Protein AF-A0A356B2H7-F1 (afdb_monomer_lite)

Structure (mmCIF, N/CA/C/O backbone):
data_AF-A0A356B2H7-F1
#
_entry.id   AF-A0A356B2H7-F1
#
loop_
_atom_site.group_PDB
_atom_site.id
_atom_site.type_symbol
_atom_site.label_atom_id
_atom_site.label_alt_id
_atom_site.label_comp_id
_atom_site.label_asym_id
_atom_site.label_entity_id
_atom_site.label_seq_id
_atom_site.pdbx_PDB_ins_code
_atom_site.Cartn_x
_atom_site.Cartn_y
_atom_site.Cartn_z
_atom_site.occupancy
_atom_site.B_iso_or_equiv
_atom_site.auth_seq_id
_atom_site.auth_comp_id
_atom_site.auth_asym_id
_atom_site.auth_atom_id
_atom_site.pdbx_PDB_model_num
ATOM 1 N N . GLY A 1 1 ? 21.025 -0.363 -4.704 1.00 80.44 1 GLY A N 1
ATOM 2 C CA . GLY A 1 1 ? 19.634 -0.615 -4.268 1.00 80.44 1 GLY A CA 1
ATOM 3 C C . GLY A 1 1 ? 19.341 -2.093 -4.414 1.00 80.44 1 GLY A C 1
ATOM 4 O O . GLY A 1 1 ? 20.233 -2.817 -4.828 1.00 80.44 1 GLY A O 1
ATOM 5 N N . TYR A 1 2 ? 18.133 -2.551 -4.092 1.00 89.75 2 TYR A N 1
ATOM 6 C CA . TYR A 1 2 ? 17.723 -3.917 -4.441 1.00 89.75 2 TYR A CA 1
ATOM 7 C C . TYR A 1 2 ? 17.560 -4.064 -5.965 1.00 89.75 2 TYR A C 1
ATOM 9 O O . TYR A 1 2 ? 17.313 -3.072 -6.653 1.00 89.75 2 TYR A O 1
ATOM 17 N N . PHE A 1 3 ? 17.675 -5.297 -6.470 1.00 90.69 3 PHE A N 1
ATOM 18 C CA . PHE A 1 3 ? 17.403 -5.687 -7.864 1.00 90.69 3 PHE A CA 1
ATOM 19 C C . PHE A 1 3 ? 18.197 -4.943 -8.955 1.00 90.69 3 PHE A C 1
ATOM 21 O O . PHE A 1 3 ? 17.818 -5.018 -10.118 1.00 90.69 3 PHE A O 1
ATOM 28 N N . ASP A 1 4 ? 19.250 -4.195 -8.609 1.00 91.06 4 ASP A N 1
ATOM 29 C CA . ASP A 1 4 ? 20.078 -3.418 -9.549 1.00 91.06 4 ASP A CA 1
ATOM 30 C C . ASP A 1 4 ? 19.270 -2.550 -10.540 1.00 91.06 4 ASP A C 1
ATOM 32 O O . ASP A 1 4 ? 19.646 -2.355 -11.692 1.00 91.06 4 ASP A O 1
ATOM 36 N N . GLY A 1 5 ? 18.117 -2.035 -10.092 1.00 86.38 5 GLY A N 1
ATOM 37 C CA . GLY A 1 5 ? 17.196 -1.239 -10.916 1.00 86.38 5 GLY A CA 1
ATOM 38 C C . GLY A 1 5 ? 16.262 -2.052 -11.823 1.00 86.38 5 GLY A C 1
ATOM 39 O O . GLY A 1 5 ? 15.356 -1.483 -12.421 1.00 86.38 5 GLY A O 1
ATOM 40 N N . SER A 1 6 ? 16.422 -3.374 -11.883 1.00 92.00 6 SER A N 1
ATOM 41 C CA . SER A 1 6 ? 15.605 -4.302 -12.673 1.00 92.00 6 SER A CA 1
ATOM 42 C C . SER A 1 6 ? 14.667 -5.108 -11.774 1.00 92.00 6 SER A C 1
ATOM 44 O O . SER A 1 6 ? 14.865 -6.300 -11.537 1.00 92.00 6 SER A O 1
ATOM 46 N N . VAL A 1 7 ? 13.643 -4.450 -11.230 1.00 95.38 7 VAL A N 1
ATOM 47 C CA . VAL A 1 7 ? 12.699 -5.091 -10.303 1.00 95.38 7 VAL A CA 1
ATOM 48 C C . VAL A 1 7 ? 11.801 -6.095 -11.050 1.00 95.38 7 VAL A C 1
ATOM 50 O O . VAL A 1 7 ? 11.097 -5.692 -11.979 1.00 95.38 7 VAL A O 1
ATOM 53 N N . PRO A 1 8 ? 11.772 -7.386 -10.658 1.00 96.50 8 PRO A N 1
ATOM 54 C CA . PRO A 1 8 ? 10.943 -8.391 -11.323 1.00 96.50 8 PRO A CA 1
ATOM 55 C C . PRO A 1 8 ? 9.443 -8.101 -11.200 1.00 96.50 8 PRO A C 1
ATOM 57 O O . PRO A 1 8 ? 8.969 -7.657 -10.157 1.00 96.50 8 PRO A O 1
ATOM 60 N N . MET A 1 9 ? 8.658 -8.446 -12.224 1.00 96.62 9 MET A N 1
ATOM 61 C CA . MET A 1 9 ? 7.196 -8.273 -12.187 1.00 96.62 9 MET A CA 1
ATOM 62 C C . MET A 1 9 ? 6.526 -9.063 -11.051 1.00 96.62 9 MET A C 1
ATOM 64 O O . MET A 1 9 ? 5.548 -8.604 -10.465 1.00 96.62 9 MET A O 1
ATOM 68 N N . ASP A 1 10 ? 7.068 -10.225 -10.691 1.00 97.81 10 ASP A N 1
ATOM 69 C CA . ASP A 1 10 ? 6.521 -11.025 -9.592 1.00 97.81 10 ASP A CA 1
ATOM 70 C C . ASP A 1 10 ? 6.704 -10.348 -8.231 1.00 97.81 10 ASP A C 1
ATOM 72 O O . ASP A 1 10 ? 5.831 -10.467 -7.374 1.00 97.81 10 ASP A O 1
ATOM 76 N N . PHE A 1 11 ? 7.769 -9.557 -8.052 1.00 97.31 11 PHE A N 1
ATOM 77 C CA . PHE A 1 11 ? 7.911 -8.716 -6.865 1.00 97.31 11 PHE A CA 1
ATOM 78 C C . PHE A 1 11 ? 6.777 -7.690 -6.789 1.00 97.31 11 PHE A C 1
ATOM 80 O O . PHE A 1 11 ? 6.158 -7.558 -5.739 1.00 97.31 11 PHE A O 1
ATOM 87 N N . TRP A 1 12 ? 6.458 -7.010 -7.895 1.00 96.88 12 TRP A N 1
ATOM 88 C CA . TRP A 1 12 ? 5.378 -6.017 -7.937 1.00 96.88 12 TRP A CA 1
ATOM 89 C C . TRP A 1 12 ? 4.011 -6.625 -7.643 1.00 96.88 12 TRP A C 1
ATOM 91 O O . TRP A 1 12 ? 3.254 -6.093 -6.836 1.00 96.88 12 TRP A O 1
ATOM 101 N N . ARG A 1 13 ? 3.714 -7.786 -8.234 1.00 97.75 13 ARG A N 1
ATOM 102 C CA . ARG A 1 13 ? 2.465 -8.517 -7.973 1.00 97.75 13 ARG A CA 1
ATOM 103 C C . ARG A 1 13 ? 2.344 -8.937 -6.512 1.00 97.75 13 ARG A C 1
ATOM 105 O O . ARG A 1 13 ? 1.284 -8.764 -5.915 1.00 97.75 13 ARG A O 1
ATOM 112 N N . LEU A 1 14 ? 3.425 -9.463 -5.933 1.00 98.12 14 LEU A N 1
ATOM 113 C CA . LEU A 1 14 ? 3.452 -9.819 -4.518 1.00 98.12 14 LEU A CA 1
ATOM 114 C C . LEU A 1 14 ? 3.285 -8.573 -3.649 1.00 98.12 14 LEU A C 1
ATOM 116 O O . LEU A 1 14 ? 2.429 -8.559 -2.773 1.00 98.12 14 LEU A O 1
ATOM 120 N N . LEU A 1 15 ? 4.028 -7.503 -3.917 1.00 97.50 15 LEU A N 1
ATOM 121 C CA . LEU A 1 15 ? 3.930 -6.257 -3.165 1.00 97.50 15 LEU A CA 1
ATOM 122 C C . LEU A 1 15 ? 2.504 -5.683 -3.187 1.00 97.50 15 LEU A C 1
ATOM 124 O O . LEU A 1 15 ? 1.983 -5.323 -2.130 1.00 97.50 15 LEU A O 1
ATOM 128 N N . ALA A 1 16 ? 1.854 -5.667 -4.354 1.00 97.75 16 ALA A N 1
ATOM 129 C CA . ALA A 1 16 ? 0.463 -5.245 -4.499 1.00 97.75 16 ALA A CA 1
ATOM 130 C C . ALA A 1 16 ? -0.486 -6.108 -3.648 1.00 97.75 16 ALA A C 1
ATOM 132 O O . ALA A 1 16 ? -1.353 -5.568 -2.960 1.00 97.75 16 ALA A O 1
ATOM 133 N N . LEU A 1 17 ? -0.292 -7.433 -3.626 1.00 97.56 17 LEU A N 1
ATOM 134 C CA . LEU A 1 17 ? -1.061 -8.349 -2.779 1.00 97.56 17 LEU A CA 1
ATOM 135 C C . LEU A 1 17 ? -0.856 -8.059 -1.283 1.00 97.56 17 LEU A C 1
ATOM 137 O O . LEU A 1 17 ? -1.834 -7.936 -0.545 1.00 97.56 17 LEU A O 1
ATOM 141 N N . TYR A 1 18 ? 0.395 -7.925 -0.835 1.00 97.94 18 TYR A N 1
ATOM 142 C CA . TYR A 1 18 ? 0.725 -7.656 0.568 1.00 97.94 18 TYR A CA 1
ATOM 143 C C . TYR A 1 18 ? 0.146 -6.321 1.039 1.00 97.94 18 TYR A C 1
ATOM 145 O O . TYR A 1 18 ? -0.468 -6.260 2.105 1.00 97.94 18 TYR A O 1
ATOM 153 N N . ILE A 1 19 ? 0.294 -5.264 0.236 1.00 97.25 19 ILE A N 1
ATOM 154 C CA . ILE A 1 19 ? -0.257 -3.944 0.555 1.00 97.25 19 ILE A CA 1
ATOM 155 C C . ILE A 1 19 ? -1.782 -3.997 0.581 1.00 97.25 19 ILE A C 1
ATOM 157 O O . ILE A 1 19 ? -2.371 -3.550 1.559 1.00 97.25 19 ILE A O 1
ATOM 161 N N . SER A 1 20 ? -2.423 -4.614 -0.416 1.00 95.81 20 SER A N 1
ATOM 162 C CA . SER A 1 20 ? -3.885 -4.755 -0.450 1.00 95.81 20 SER A CA 1
ATOM 163 C C . SER A 1 20 ? -4.416 -5.495 0.778 1.00 95.81 20 SER A C 1
ATOM 165 O O . SER A 1 20 ? -5.377 -5.051 1.407 1.00 95.81 20 SER A O 1
ATOM 167 N N . SER A 1 21 ? -3.765 -6.599 1.156 1.00 97.00 21 SER A N 1
ATOM 168 C CA . SER A 1 21 ? -4.121 -7.383 2.340 1.00 97.00 21 SER A CA 1
ATOM 169 C C . SER A 1 21 ? -3.969 -6.573 3.625 1.00 97.00 21 SER A C 1
ATOM 171 O O . SER A 1 21 ? -4.845 -6.622 4.491 1.00 97.00 21 SER A O 1
ATOM 173 N N . ASN A 1 22 ? -2.873 -5.823 3.760 1.00 97.44 22 ASN A N 1
ATOM 174 C CA . ASN A 1 22 ? -2.644 -4.958 4.910 1.00 97.44 22 ASN A CA 1
ATOM 175 C C . ASN A 1 22 ? -3.702 -3.849 4.984 1.00 97.44 22 ASN A C 1
ATOM 177 O O . ASN A 1 22 ? -4.384 -3.731 5.994 1.00 97.44 22 ASN A O 1
ATOM 181 N N . THR A 1 23 ? -3.908 -3.111 3.891 1.00 96.25 23 THR A N 1
ATOM 182 C CA . THR A 1 23 ? -4.897 -2.031 3.789 1.00 96.25 23 THR A CA 1
ATOM 183 C C . THR A 1 23 ? -6.303 -2.505 4.152 1.00 96.25 23 THR A C 1
ATOM 185 O O . THR A 1 23 ? -6.991 -1.846 4.931 1.00 96.25 23 THR A O 1
ATOM 188 N N . LEU A 1 24 ? -6.725 -3.664 3.635 1.00 95.31 24 LEU A N 1
ATOM 189 C CA . LEU A 1 24 ? -8.031 -4.236 3.957 1.00 95.31 24 LEU A CA 1
ATOM 190 C C . LEU A 1 24 ? -8.143 -4.602 5.444 1.00 95.31 24 LEU A C 1
ATOM 192 O O . LEU A 1 24 ? -9.191 -4.391 6.048 1.00 95.31 24 LEU A O 1
ATOM 196 N N . SER A 1 25 ? -7.064 -5.121 6.034 1.00 97.56 25 SER A N 1
ATOM 197 C CA . SER A 1 25 ? -7.021 -5.547 7.440 1.00 97.56 25 SER A CA 1
ATOM 198 C C . SER A 1 25 ? -6.922 -4.375 8.424 1.00 97.56 25 SER A C 1
ATOM 200 O O . SER A 1 25 ? -7.388 -4.484 9.557 1.00 97.56 25 SER A O 1
ATOM 202 N N . SER A 1 26 ? -6.365 -3.235 8.008 1.00 97.31 26 SER A N 1
ATOM 203 C CA . SER A 1 26 ? -6.232 -2.041 8.851 1.00 97.31 26 SER A CA 1
ATOM 204 C C . SER A 1 26 ? -7.577 -1.390 9.192 1.00 97.31 26 SER A C 1
ATOM 206 O O . SER A 1 26 ? -7.728 -0.842 10.280 1.00 97.31 26 SER A O 1
ATOM 208 N N . ILE A 1 27 ? -8.580 -1.480 8.311 1.00 97.44 27 ILE A N 1
ATOM 209 C CA . ILE A 1 27 ? -9.914 -0.903 8.554 1.00 97.44 27 ILE A CA 1
ATOM 210 C C . ILE A 1 27 ? -10.620 -1.556 9.760 1.00 97.44 27 ILE A C 1
ATOM 212 O O . ILE A 1 27 ? -11.001 -0.826 10.675 1.00 97.44 27 ILE A O 1
ATOM 216 N N . PRO A 1 28 ? -10.803 -2.893 9.828 1.00 97.62 28 PRO A N 1
ATOM 217 C CA . PRO A 1 28 ? -11.409 -3.516 11.001 1.00 97.62 28 PRO A CA 1
ATOM 218 C C . PRO A 1 28 ? -10.538 -3.373 12.253 1.00 97.62 28 PRO A C 1
ATOM 220 O O . PRO A 1 28 ? -11.074 -3.270 13.354 1.00 97.62 28 PRO A O 1
ATOM 223 N N . TRP A 1 29 ? -9.211 -3.306 12.102 1.00 98.06 29 TRP A N 1
ATOM 224 C CA . TRP A 1 29 ? -8.306 -3.035 13.219 1.00 98.06 29 TRP A CA 1
ATOM 225 C C . TRP A 1 29 ? -8.551 -1.659 13.856 1.00 98.06 29 TRP A C 1
ATOM 227 O O . TRP A 1 29 ? -8.404 -1.529 15.066 1.00 98.06 29 TRP A O 1
ATOM 237 N N . ALA A 1 30 ? -8.985 -0.658 13.082 1.00 98.12 30 ALA A N 1
ATOM 238 C CA . ALA A 1 30 ? -9.279 0.687 13.579 1.00 98.12 30 ALA A CA 1
ATOM 239 C C . ALA A 1 30 ? -10.590 0.794 14.385 1.00 98.12 30 ALA A C 1
ATOM 241 O O . ALA A 1 30 ? -10.777 1.764 15.116 1.00 98.12 30 ALA A O 1
ATOM 242 N N . ILE A 1 31 ? -11.489 -0.197 14.302 1.00 98.12 31 ILE A N 1
ATOM 243 C CA . ILE A 1 31 ? -12.792 -0.188 14.995 1.00 98.12 31 ILE A CA 1
ATOM 244 C C . ILE A 1 31 ? -12.678 0.120 16.502 1.00 98.12 31 ILE A C 1
ATOM 246 O O . ILE A 1 31 ? -13.360 1.041 16.956 1.00 98.12 31 ILE A O 1
ATOM 250 N N . PRO A 1 32 ? -11.844 -0.582 17.298 1.00 98.38 32 PRO A N 1
ATOM 251 C CA . PRO A 1 32 ? -11.711 -0.302 18.730 1.00 98.38 32 PRO A CA 1
ATOM 252 C C . PRO A 1 32 ? -11.100 1.070 19.056 1.00 98.38 32 PRO A C 1
ATOM 254 O O . PRO A 1 32 ? -11.199 1.503 20.201 1.00 98.38 32 PRO A O 1
ATOM 257 N N . PHE A 1 33 ? -10.488 1.754 18.085 1.00 97.62 33 PHE A N 1
ATOM 258 C CA . PHE A 1 33 ? -9.855 3.064 18.272 1.00 97.62 33 PHE A CA 1
ATOM 259 C C . PHE A 1 33 ? -10.773 4.240 17.900 1.00 97.62 33 PHE A C 1
ATOM 261 O O . PHE A 1 33 ? -10.448 5.391 18.180 1.00 97.62 33 PHE A O 1
ATOM 268 N N . GLY A 1 34 ? -11.953 3.960 17.339 1.00 98.31 34 GLY A N 1
ATOM 269 C CA . GLY A 1 34 ? -12.992 4.953 17.077 1.00 98.31 34 GLY A CA 1
ATOM 270 C C . GLY A 1 34 ? -13.010 5.494 15.645 1.00 98.31 34 GLY A C 1
ATOM 271 O O . GLY A 1 34 ? -12.199 5.145 14.791 1.00 98.31 34 GLY A O 1
ATOM 272 N N . GLN A 1 35 ? -13.999 6.348 15.366 1.00 98.31 35 GLN A N 1
ATOM 273 C CA . GLN A 1 35 ? -14.334 6.762 13.999 1.00 98.31 35 GLN A CA 1
ATOM 274 C C . GLN A 1 35 ? -13.226 7.561 13.302 1.00 98.31 35 GLN A C 1
ATOM 276 O O . GLN A 1 35 ? -13.101 7.483 12.081 1.00 98.31 35 GLN A O 1
ATOM 281 N N . GLU A 1 36 ? -12.433 8.324 14.053 1.00 98.44 36 GLU A N 1
ATOM 282 C CA . GLU A 1 36 ? -11.315 9.089 13.496 1.00 98.44 36 GLU A CA 1
ATOM 283 C C . GLU A 1 36 ? -10.282 8.160 12.847 1.00 98.44 36 GLU A C 1
ATOM 285 O O . GLU A 1 36 ? -9.971 8.323 11.667 1.00 98.44 36 GLU A O 1
ATOM 290 N N . GLU A 1 37 ? -9.863 7.108 13.553 1.00 98.38 37 GLU A N 1
ATOM 291 C CA . GLU A 1 37 ? -8.928 6.112 13.021 1.00 98.38 37 GLU A CA 1
ATOM 292 C C . GLU A 1 37 ? -9.528 5.323 11.852 1.00 98.38 37 GLU A C 1
ATOM 294 O O . GLU A 1 37 ? -8.850 5.065 10.857 1.00 98.38 37 GLU A O 1
ATOM 299 N N . ILE A 1 38 ? -10.826 5.000 11.900 1.00 98.50 38 ILE A N 1
ATOM 300 C CA . ILE A 1 38 ? -11.517 4.368 10.764 1.00 98.50 38 ILE A CA 1
ATOM 301 C C . ILE A 1 38 ? -11.433 5.264 9.521 1.00 98.50 38 ILE A C 1
ATOM 303 O O . ILE A 1 38 ? -11.125 4.779 8.429 1.00 98.50 38 ILE A O 1
ATOM 307 N N . ASN A 1 39 ? -11.679 6.568 9.672 1.00 98.44 39 ASN A N 1
ATOM 308 C CA . ASN A 1 39 ? -11.608 7.520 8.565 1.00 98.44 39 ASN A CA 1
ATOM 309 C C . ASN A 1 39 ? -10.183 7.616 8.006 1.00 98.44 39 ASN A C 1
ATOM 311 O O . ASN A 1 39 ? -10.006 7.635 6.787 1.00 98.44 39 ASN A O 1
ATOM 315 N N . VAL A 1 40 ? -9.172 7.624 8.881 1.00 98.25 40 VAL A N 1
ATOM 316 C CA . VAL A 1 40 ? -7.756 7.604 8.491 1.00 98.25 40 VAL A CA 1
ATOM 317 C C . VAL A 1 40 ? -7.440 6.354 7.663 1.00 98.25 40 VAL A C 1
ATOM 319 O O . VAL A 1 40 ? -6.880 6.478 6.572 1.00 98.25 40 VAL A O 1
ATOM 322 N N . MET A 1 41 ? -7.852 5.163 8.109 1.00 98.19 41 MET A N 1
ATOM 323 C CA . MET A 1 41 ? -7.599 3.917 7.368 1.00 98.19 41 MET A CA 1
ATOM 324 C C . MET A 1 41 ? -8.347 3.864 6.032 1.00 98.19 41 MET A C 1
ATOM 326 O O . MET A 1 41 ? -7.796 3.411 5.029 1.00 98.19 41 MET A O 1
ATOM 330 N N . GLN A 1 42 ? -9.578 4.378 5.974 1.00 98.25 42 GLN A N 1
ATOM 331 C CA . GLN A 1 42 ? -10.322 4.491 4.717 1.00 98.25 42 GLN A CA 1
ATOM 332 C C . GLN A 1 42 ? -9.665 5.467 3.734 1.00 98.25 42 GLN A C 1
ATOM 334 O O . GLN A 1 42 ? -9.636 5.192 2.535 1.00 98.25 42 GLN A O 1
ATOM 339 N N . ASN A 1 43 ? -9.134 6.595 4.214 1.00 98.19 43 ASN A N 1
ATOM 340 C CA . ASN A 1 43 ? -8.412 7.550 3.373 1.00 98.19 43 ASN A CA 1
ATOM 341 C C . ASN A 1 43 ? -7.149 6.908 2.786 1.00 98.19 43 AS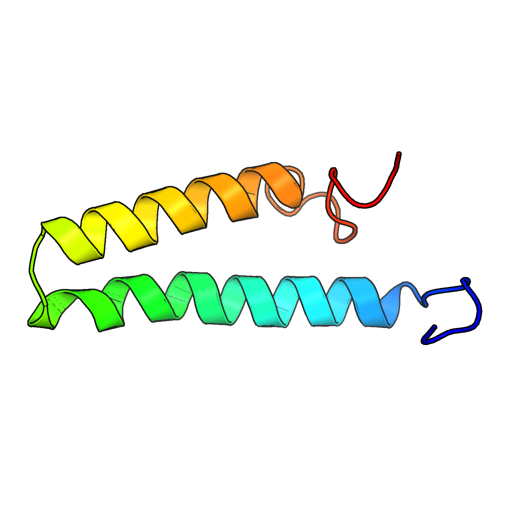N A C 1
ATOM 343 O O . ASN A 1 43 ? -6.986 6.921 1.566 1.00 98.19 43 ASN A O 1
ATOM 347 N N . GLN A 1 44 ? -6.339 6.243 3.618 1.00 97.56 44 GLN A N 1
ATOM 348 C CA . GLN A 1 44 ? -5.162 5.497 3.156 1.00 97.56 44 GLN A CA 1
ATOM 349 C C . GLN A 1 44 ? -5.534 4.415 2.130 1.00 97.56 44 GLN A C 1
ATOM 351 O O . GLN A 1 44 ? -4.847 4.247 1.124 1.00 97.56 44 GLN A O 1
ATOM 356 N N . ALA A 1 45 ? -6.656 3.714 2.323 1.00 97.81 45 ALA A N 1
ATOM 357 C CA . ALA A 1 45 ? -7.124 2.719 1.363 1.00 97.81 45 ALA A CA 1
ATOM 358 C C . ALA A 1 45 ? -7.464 3.315 -0.013 1.00 97.81 45 ALA A C 1
ATOM 360 O O . ALA A 1 45 ? -7.151 2.710 -1.041 1.00 97.81 45 ALA A O 1
ATOM 361 N N . ARG A 1 46 ? -8.070 4.510 -0.057 1.00 97.75 46 ARG A N 1
ATOM 362 C CA . ARG A 1 46 ? -8.361 5.214 -1.320 1.00 97.75 46 ARG A CA 1
ATOM 363 C C . ARG A 1 46 ? -7.086 5.668 -2.032 1.00 97.75 46 ARG A C 1
ATOM 365 O O . ARG A 1 46 ? -7.013 5.577 -3.258 1.00 97.75 46 ARG A O 1
ATOM 372 N N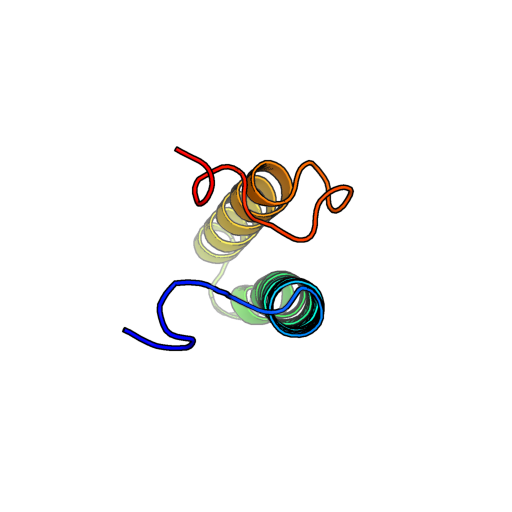 . GLU A 1 47 ? -6.084 6.117 -1.282 1.00 97.12 47 GLU A N 1
ATOM 373 C CA . GLU A 1 47 ? -4.779 6.491 -1.840 1.00 97.12 47 GLU A CA 1
ATOM 374 C C . GLU A 1 47 ? -4.071 5.282 -2.449 1.00 97.12 47 GLU A C 1
ATOM 376 O O . GLU A 1 47 ? -3.684 5.327 -3.615 1.00 97.12 47 GLU A O 1
ATOM 381 N N . VAL A 1 48 ? -4.003 4.166 -1.715 1.00 96.81 48 VAL A N 1
ATOM 382 C CA . VAL A 1 48 ? -3.438 2.904 -2.214 1.00 96.81 48 VAL A CA 1
ATOM 383 C C . VAL A 1 48 ? -4.150 2.447 -3.488 1.00 96.81 48 VAL A C 1
ATOM 385 O O . VAL A 1 48 ? -3.487 2.114 -4.467 1.00 96.81 48 VAL A O 1
ATOM 388 N N . LEU A 1 49 ? -5.486 2.478 -3.524 1.00 96.81 49 LEU A N 1
ATOM 389 C CA . LEU A 1 49 ? -6.240 2.142 -4.737 1.00 96.81 49 LEU A CA 1
ATOM 390 C C . LEU A 1 49 ? -5.859 3.035 -5.921 1.00 96.81 49 LEU A C 1
ATOM 392 O O . LEU A 1 49 ? -5.702 2.533 -7.030 1.00 96.81 49 LEU A O 1
ATOM 396 N N . THR A 1 50 ? -5.676 4.333 -5.687 1.00 96.44 50 THR A N 1
ATOM 397 C CA . THR A 1 50 ? -5.243 5.281 -6.725 1.00 96.44 50 THR A CA 1
ATOM 398 C C . THR A 1 50 ? -3.821 4.978 -7.200 1.00 96.44 50 THR A C 1
ATOM 400 O O . THR A 1 50 ? -3.535 5.051 -8.394 1.00 96.44 50 THR A O 1
ATOM 403 N N . TRP A 1 51 ? -2.918 4.595 -6.294 1.00 96.56 51 TRP A N 1
ATOM 404 C CA . TRP A 1 51 ? -1.544 4.240 -6.654 1.00 96.56 51 TRP A CA 1
ATOM 405 C C . TRP A 1 51 ? -1.469 3.015 -7.557 1.00 96.56 51 TRP A C 1
ATOM 407 O O . TRP A 1 51 ? -0.625 2.984 -8.440 1.00 96.56 51 TRP A O 1
ATOM 417 N N . TYR A 1 52 ? -2.340 2.029 -7.369 1.00 96.81 52 TYR A N 1
ATOM 418 C CA . TYR A 1 52 ? -2.350 0.798 -8.166 1.00 96.81 52 TYR A CA 1
ATOM 419 C C . TYR A 1 52 ? -3.327 0.844 -9.350 1.00 96.81 52 TYR A C 1
ATOM 421 O O . TYR A 1 52 ? -3.716 -0.206 -9.862 1.00 96.81 52 TYR A O 1
ATOM 429 N N . ASP A 1 53 ? -3.761 2.041 -9.769 1.00 96.25 53 ASP A N 1
ATOM 430 C CA . ASP A 1 53 ? -4.738 2.225 -10.853 1.00 96.25 53 ASP A CA 1
ATOM 431 C C . ASP A 1 53 ? -5.986 1.345 -10.653 1.00 96.25 53 ASP A C 1
ATOM 433 O O . ASP A 1 53 ? -6.325 0.481 -11.458 1.00 96.25 53 ASP A O 1
ATOM 437 N N . HIS A 1 54 ? -6.610 1.460 -9.479 1.00 95.50 54 HIS A N 1
ATOM 438 C CA . HIS A 1 54 ? -7.723 0.607 -9.055 1.00 95.50 54 HIS A CA 1
ATOM 439 C C . HIS A 1 54 ? -7.416 -0.902 -9.148 1.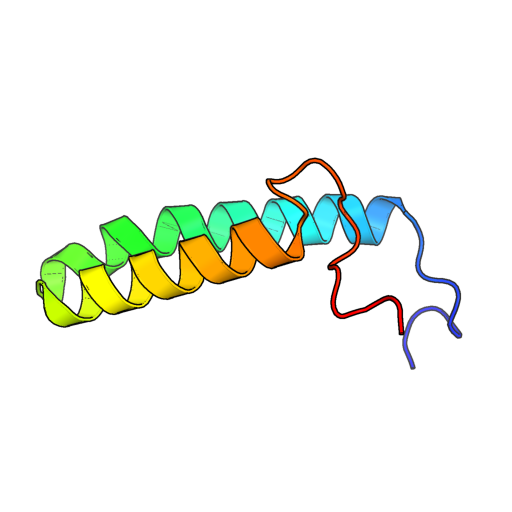00 95.50 54 HIS A C 1
ATOM 441 O O . HIS A 1 54 ? -8.289 -1.704 -9.47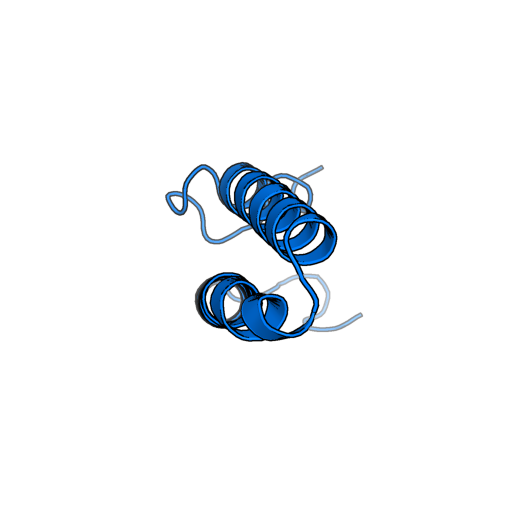5 1.00 95.50 54 HIS A O 1
ATOM 447 N N . MET A 1 55 ? -6.175 -1.282 -8.827 1.00 94.88 55 MET A N 1
ATOM 448 C CA . MET A 1 55 ? -5.627 -2.643 -8.920 1.00 94.88 55 MET A CA 1
ATOM 449 C C . MET A 1 55 ? -5.529 -3.201 -10.351 1.00 94.88 55 MET A C 1
ATOM 451 O O . MET A 1 55 ? -5.367 -4.409 -10.526 1.00 94.88 55 MET A O 1
ATOM 455 N N . GLN A 1 56 ? -5.587 -2.345 -11.378 1.00 96.06 56 GLN A N 1
ATOM 456 C CA . GLN A 1 56 ? -5.337 -2.732 -12.773 1.00 96.06 56 GLN A CA 1
ATOM 457 C C . GLN A 1 56 ? -3.840 -2.774 -13.104 1.00 96.06 56 GLN A C 1
ATOM 459 O O . GLN A 1 56 ? -3.439 -3.466 -14.041 1.00 96.06 56 GLN A O 1
ATOM 464 N N . ASN A 1 57 ? -3.001 -2.093 -12.315 1.00 96.38 57 ASN A N 1
ATOM 465 C CA . ASN A 1 57 ? -1.553 -2.080 -12.490 1.00 96.38 57 ASN A CA 1
ATOM 466 C C . ASN A 1 57 ? -0.840 -2.457 -11.179 1.00 96.38 57 ASN A C 1
ATOM 468 O O . ASN A 1 57 ? -0.995 -1.745 -10.191 1.00 96.38 57 ASN A O 1
ATOM 472 N N . PRO A 1 58 ? -0.033 -3.539 -11.139 1.00 96.50 58 PRO A N 1
ATOM 473 C CA . PRO A 1 58 ? 0.720 -3.928 -9.944 1.00 96.50 58 PRO A CA 1
ATOM 474 C C . PRO A 1 58 ? 1.940 -3.034 -9.670 1.00 96.50 58 PRO A C 1
ATOM 476 O O . PRO A 1 58 ? 2.566 -3.174 -8.622 1.00 96.50 58 PRO A O 1
ATOM 479 N N . VAL A 1 59 ? 2.316 -2.149 -10.595 1.00 96.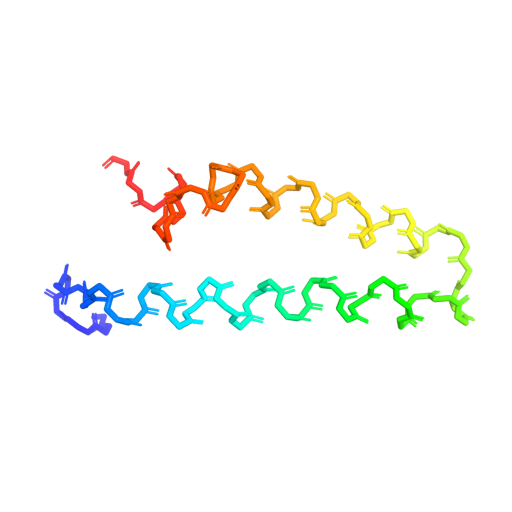81 59 VAL A N 1
ATOM 480 C CA . VAL A 1 59 ? 3.375 -1.158 -10.389 1.00 96.81 59 VAL A CA 1
ATOM 481 C C . VAL A 1 59 ? 2.723 0.155 -9.950 1.00 96.81 59 VAL A C 1
ATOM 483 O O . VAL A 1 59 ? 1.916 0.699 -10.706 1.00 96.81 59 VAL A O 1
ATOM 486 N N . PRO A 1 60 ? 3.063 0.693 -8.764 1.00 95.88 60 PRO A N 1
ATOM 487 C CA . PRO A 1 60 ? 2.486 1.945 -8.300 1.00 95.88 60 PRO A CA 1
ATOM 488 C C . PRO A 1 60 ? 2.756 3.109 -9.259 1.00 95.88 60 PRO A C 1
ATOM 490 O O . PRO A 1 60 ? 3.879 3.287 -9.733 1.00 95.88 60 PRO A O 1
ATOM 493 N N . THR A 1 61 ? 1.761 3.965 -9.475 1.00 94.75 61 THR A N 1
ATOM 494 C CA . THR A 1 61 ? 1.839 5.133 -10.369 1.00 94.75 61 THR A CA 1
ATOM 495 C C . THR A 1 61 ? 2.928 6.126 -9.971 1.00 94.75 61 THR A C 1
ATOM 497 O O . THR A 1 61 ? 3.481 6.801 -10.829 1.00 94.75 61 THR A O 1
ATOM 500 N N . TRP A 1 62 ? 3.295 6.192 -8.689 1.00 93.06 62 TRP A N 1
ATOM 501 C CA . TRP A 1 62 ? 4.390 7.040 -8.211 1.00 93.06 62 TRP A CA 1
ATOM 502 C C . TRP A 1 62 ? 5.790 6.467 -8.486 1.00 93.06 62 TRP A C 1
ATOM 504 O O . TRP A 1 62 ? 6.771 7.198 -8.344 1.00 93.06 62 TRP A O 1
ATOM 514 N N . TYR A 1 63 ? 5.907 5.180 -8.838 1.00 91.88 63 TYR A N 1
ATOM 515 C CA . TYR A 1 63 ? 7.195 4.530 -9.107 1.00 91.88 63 TYR A CA 1
ATOM 516 C C . TYR A 1 63 ? 7.720 4.851 -10.511 1.00 91.88 63 TYR A C 1
ATOM 518 O O . TYR A 1 63 ? 8.927 4.990 -10.701 1.00 91.88 63 TYR A O 1
ATOM 526 N N . ILE A 1 64 ? 6.819 4.999 -11.485 1.00 73.44 64 ILE A N 1
ATOM 527 C CA . ILE A 1 64 ? 7.159 5.388 -12.854 1.00 73.44 64 ILE A CA 1
ATOM 528 C C . ILE A 1 64 ? 7.156 6.921 -12.910 1.00 73.44 64 ILE A C 1
ATOM 530 O O . ILE A 1 64 ? 6.103 7.544 -13.027 1.00 73.44 64 ILE A O 1
ATOM 534 N N . LYS A 1 65 ? 8.339 7.522 -12.775 1.00 56.94 65 LYS A N 1
ATOM 535 C CA . LYS A 1 65 ? 8.594 8.935 -13.084 1.00 56.94 65 LYS A CA 1
ATOM 536 C C . LYS A 1 65 ? 9.344 9.058 -14.399 1.00 56.94 65 LYS A C 1
ATOM 538 O O . LYS A 1 65 ? 10.289 8.262 -14.593 1.00 56.94 65 LYS A O 1
#

Sequence (65 aa):
GYFDGSVPMDFWRLLALYISSNTLSSIPWAIPFGQEEINVMQNQAREVLTWYDHMQNPVPTWYIK

Secondary structure (DSSP, 8-state):
-GGGG---HHHHHHHHHHHHHHHHHHHHHHGGG-HHHHHHHHHHHHHHHHHTTTTT-SS-TTT--

Radius of gyration: 13.93 Å; chains: 1; bounding box: 34×20×32 Å

pLDDT: mean 95.26, std 6.32, range [56.94, 98.5]

Foldseek 3Di:
DPPPPPDDPVVLVVVL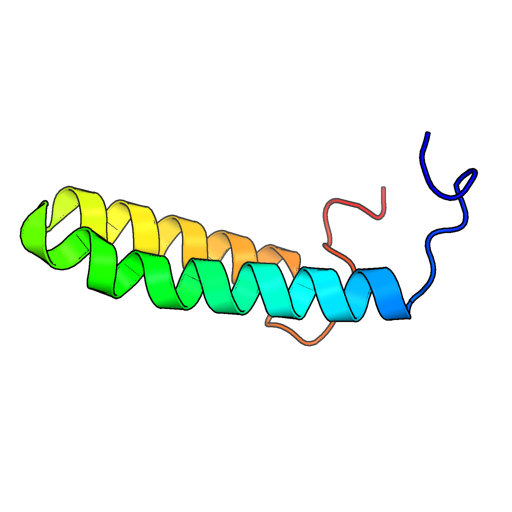VVVLVVLVVQLVVCVVVDDVSNVVSVVVNVVSCVQCVNVPHSHGPVVPD